Protein AF-A0A1Q5LNR3-F1 (afdb_monomer_lite)

Sequence (79 aa):
MTTTLTTQERAAAQAYIRLMETAQAVLSDPELAPMAGVYLSSPMAEADEALGRAGLTGNEARLLRLVTALRSPGGAAPA

Secondary structure (DSSP, 8-state):
------HHHHHHHHHHHHHHHHHHHHHH-TTTGGGHHHHHHHHHHHHHHHHHHTT-TT-HHHHHHHHHHHH-S--SPP-

Structure (mmCIF, N/CA/C/O backbone):
data_AF-A0A1Q5LNR3-F1
#
_entry.id   AF-A0A1Q5LNR3-F1
#
loop_
_atom_site.group_PDB
_atom_site.id
_atom_site.type_symbol
_atom_site.label_atom_id
_atom_site.label_alt_id
_atom_site.label_comp_id
_atom_site.label_asym_id
_atom_site.label_entity_id
_atom_site.label_seq_id
_atom_site.pdbx_PDB_ins_code
_atom_site.Cartn_x
_atom_site.Cartn_y
_atom_site.Cartn_z
_atom_site.occupancy
_atom_site.B_iso_or_equiv
_atom_site.auth_seq_id
_atom_site.auth_comp_id
_atom_site.auth_asym_id
_atom_site.auth_atom_id
_atom_site.pdbx_PDB_model_num
ATOM 1 N N . MET A 1 1 ? -23.833 3.964 2.821 1.00 43.56 1 MET A N 1
ATOM 2 C CA . MET A 1 1 ? -23.192 4.496 4.042 1.00 43.56 1 MET A CA 1
ATOM 3 C C . MET A 1 1 ? -21.854 5.092 3.648 1.00 43.56 1 MET A C 1
ATOM 5 O O . MET A 1 1 ? -20.964 4.344 3.271 1.00 43.56 1 MET A O 1
ATOM 9 N N . THR A 1 2 ? -21.726 6.415 3.659 1.00 52.41 2 THR A N 1
ATOM 10 C CA . THR A 1 2 ? -20.441 7.103 3.488 1.00 52.41 2 THR A CA 1
ATOM 11 C C . THR A 1 2 ? -19.656 6.960 4.789 1.00 52.41 2 THR A C 1
ATOM 13 O O . THR A 1 2 ? -19.962 7.603 5.786 1.00 52.41 2 THR A O 1
ATOM 16 N N . THR A 1 3 ? -18.687 6.047 4.824 1.00 60.59 3 THR A N 1
ATOM 17 C CA . THR A 1 3 ? -17.725 5.960 5.928 1.00 60.59 3 THR A CA 1
ATOM 18 C C . THR A 1 3 ? -16.875 7.223 5.924 1.00 60.59 3 THR A C 1
ATOM 20 O O . THR A 1 3 ? -16.061 7.402 5.023 1.00 60.59 3 THR A O 1
ATOM 23 N N . THR A 1 4 ? -17.066 8.107 6.901 1.00 76.75 4 THR A N 1
ATOM 24 C CA . THR A 1 4 ? -16.173 9.250 7.113 1.00 76.75 4 THR A CA 1
ATOM 25 C C . THR A 1 4 ? -14.814 8.718 7.562 1.00 76.75 4 THR A C 1
ATOM 27 O O . THR A 1 4 ? -14.697 8.199 8.671 1.00 76.75 4 THR A O 1
ATOM 30 N N . LEU A 1 5 ? -13.802 8.795 6.692 1.00 83.75 5 LEU A N 1
ATOM 31 C CA . LEU A 1 5 ? -12.431 8.417 7.039 1.00 83.75 5 LEU A CA 1
ATOM 32 C C . LEU A 1 5 ? -11.836 9.443 8.001 1.00 83.75 5 LEU A C 1
ATOM 34 O O . LEU A 1 5 ? -11.929 10.648 7.762 1.00 83.75 5 LEU A O 1
ATOM 38 N N . THR A 1 6 ? -11.147 8.974 9.036 1.00 93.00 6 THR A N 1
ATOM 39 C CA . THR A 1 6 ? -10.270 9.851 9.816 1.00 93.00 6 THR A CA 1
ATOM 40 C C . THR A 1 6 ? -9.067 10.294 8.975 1.00 93.00 6 THR A C 1
ATOM 42 O O . THR A 1 6 ? -8.665 9.624 8.019 1.00 93.00 6 THR A O 1
ATOM 45 N N . THR A 1 7 ? -8.441 11.413 9.347 1.00 94.81 7 THR A N 1
ATOM 46 C CA . THR A 1 7 ? -7.218 11.898 8.684 1.00 94.81 7 THR A CA 1
ATOM 47 C C . THR A 1 7 ? -6.102 10.848 8.700 1.00 94.81 7 THR A C 1
ATOM 49 O O . THR A 1 7 ? -5.408 10.677 7.701 1.00 94.81 7 THR A O 1
ATOM 52 N N . GLN A 1 8 ? -5.958 10.110 9.805 1.00 96.06 8 GLN A N 1
ATOM 53 C CA . GLN A 1 8 ? -4.948 9.057 9.950 1.00 96.06 8 GLN A CA 1
ATOM 54 C C . GLN A 1 8 ? -5.248 7.853 9.050 1.00 96.06 8 GLN A C 1
ATOM 56 O O . GLN A 1 8 ? -4.354 7.375 8.360 1.00 96.06 8 GLN A O 1
ATOM 61 N N . GLU A 1 9 ? -6.505 7.412 8.971 1.00 95.56 9 GLU A N 1
ATOM 62 C CA . GLU A 1 9 ? -6.909 6.343 8.048 1.00 95.56 9 GLU A CA 1
ATOM 63 C C . GLU A 1 9 ? -6.709 6.730 6.584 1.00 95.56 9 GLU A C 1
ATOM 65 O O . GLU A 1 9 ? -6.276 5.906 5.777 1.00 95.56 9 GLU A O 1
ATOM 70 N N . ARG A 1 10 ? -6.996 7.989 6.233 1.00 95.75 10 ARG A N 1
ATOM 71 C CA . ARG A 1 10 ? -6.750 8.502 4.885 1.00 95.75 10 ARG A CA 1
ATOM 72 C C . ARG A 1 10 ? -5.260 8.491 4.554 1.00 95.75 10 ARG A C 1
ATOM 74 O O . ARG A 1 10 ? -4.890 8.048 3.470 1.00 95.75 10 ARG A O 1
ATOM 81 N N . ALA A 1 11 ? -4.420 8.941 5.486 1.00 96.88 11 ALA A N 1
ATOM 82 C CA . ALA A 1 11 ? -2.969 8.927 5.330 1.00 96.88 11 ALA A CA 1
ATOM 83 C C . ALA A 1 11 ? -2.426 7.498 5.174 1.00 96.88 11 ALA A C 1
ATOM 85 O O . ALA A 1 11 ? -1.650 7.247 4.257 1.00 96.88 11 ALA A O 1
ATOM 86 N N . ALA A 1 12 ? -2.887 6.551 5.997 1.00 97.50 12 ALA A N 1
ATOM 87 C CA . ALA A 1 12 ? -2.491 5.145 5.918 1.00 97.50 12 ALA A CA 1
ATOM 88 C C . ALA A 1 12 ? -2.867 4.503 4.578 1.00 97.50 12 ALA A C 1
ATOM 90 O O . ALA A 1 12 ? -2.029 3.897 3.911 1.00 97.50 12 ALA A O 1
ATOM 91 N N . ALA A 1 13 ? -4.111 4.689 4.137 1.00 96.62 13 ALA A N 1
ATOM 92 C CA . ALA A 1 13 ? -4.558 4.165 2.854 1.00 96.62 13 ALA A CA 1
ATOM 93 C C . ALA A 1 13 ? -3.820 4.820 1.672 1.00 96.62 13 ALA A C 1
ATOM 95 O O . ALA A 1 13 ? -3.502 4.138 0.700 1.00 96.62 13 ALA A O 1
ATOM 96 N N . GLN A 1 14 ? -3.486 6.111 1.757 1.00 97.38 14 GLN A N 1
ATOM 97 C CA . GLN A 1 14 ? -2.711 6.791 0.720 1.00 97.38 14 GLN A CA 1
ATOM 98 C C . GLN A 1 14 ? -1.239 6.350 0.690 1.00 97.38 14 GLN A C 1
ATOM 100 O O . GLN A 1 14 ? -0.689 6.181 -0.398 1.00 97.38 14 GLN A O 1
ATOM 105 N N . ALA A 1 15 ? -0.615 6.112 1.847 1.00 98.25 15 ALA A N 1
ATOM 106 C CA . ALA A 1 15 ? 0.734 5.554 1.932 1.00 98.25 15 ALA A CA 1
ATOM 107 C C . ALA A 1 15 ? 0.789 4.138 1.334 1.00 98.25 15 ALA A C 1
ATOM 109 O O . ALA A 1 15 ? 1.670 3.845 0.530 1.00 98.25 15 ALA A O 1
ATOM 110 N N . TYR A 1 16 ? -0.212 3.297 1.624 1.00 97.88 16 TYR A N 1
ATOM 111 C CA . TYR A 1 16 ? -0.349 1.976 1.006 1.00 97.88 16 TYR A CA 1
ATOM 112 C C . TYR A 1 16 ? -0.513 2.055 -0.520 1.00 97.88 16 TYR A C 1
ATOM 114 O O . TYR A 1 16 ? 0.163 1.341 -1.257 1.00 97.88 16 TYR A O 1
ATOM 122 N N . ILE A 1 17 ? -1.383 2.946 -1.009 1.00 97.62 17 ILE A N 1
ATOM 123 C CA . ILE A 1 17 ? -1.584 3.180 -2.447 1.00 97.62 17 ILE A CA 1
ATOM 124 C C . ILE A 1 17 ? -0.266 3.568 -3.125 1.00 97.62 17 ILE A C 1
ATOM 126 O O . ILE A 1 17 ? 0.096 2.948 -4.125 1.00 97.62 17 ILE A O 1
ATOM 130 N N . ARG A 1 18 ? 0.464 4.530 -2.547 1.00 97.75 18 ARG A N 1
ATOM 131 C CA . ARG A 1 18 ? 1.768 4.977 -3.050 1.00 97.75 18 ARG A CA 1
ATOM 132 C C . ARG A 1 18 ? 2.774 3.834 -3.071 1.00 97.75 18 ARG A C 1
ATOM 134 O O . ARG A 1 18 ? 3.445 3.652 -4.076 1.00 97.75 18 ARG A O 1
ATOM 141 N N . LEU A 1 19 ? 2.863 3.050 -1.997 1.00 98.19 19 LEU A N 1
ATOM 142 C CA . LEU A 1 19 ? 3.757 1.896 -1.937 1.00 98.19 19 LEU A CA 1
ATOM 143 C C . LEU A 1 19 ? 3.463 0.897 -3.063 1.00 98.19 19 LEU A C 1
ATOM 145 O O . LEU A 1 19 ? 4.393 0.442 -3.722 1.00 98.19 19 LEU A O 1
ATOM 149 N N . MET A 1 20 ? 2.190 0.582 -3.316 1.00 98.19 20 MET A N 1
ATOM 150 C CA . MET A 1 20 ? 1.804 -0.338 -4.392 1.00 98.19 20 MET A CA 1
ATOM 151 C C . MET A 1 20 ? 2.118 0.219 -5.782 1.00 98.19 20 MET A C 1
ATOM 153 O O . MET A 1 20 ? 2.608 -0.516 -6.633 1.00 98.19 20 MET A O 1
ATOM 157 N N . GLU A 1 21 ? 1.880 1.510 -6.008 1.00 98.00 21 GLU A N 1
ATOM 158 C CA . GLU A 1 21 ? 2.192 2.171 -7.280 1.00 98.00 21 GLU A CA 1
ATOM 159 C C . GLU A 1 21 ? 3.706 2.241 -7.523 1.00 98.00 21 GLU A C 1
ATOM 161 O O . GLU A 1 21 ? 4.164 1.916 -8.617 1.00 98.00 21 GLU A O 1
ATOM 166 N N . THR A 1 22 ? 4.501 2.557 -6.495 1.00 98.25 22 THR A N 1
ATOM 167 C CA . THR A 1 22 ? 5.968 2.522 -6.579 1.00 98.25 22 THR A CA 1
ATOM 168 C C . THR A 1 22 ? 6.477 1.103 -6.815 1.00 98.25 22 THR A C 1
ATOM 170 O O . THR A 1 22 ? 7.325 0.899 -7.678 1.00 98.25 22 THR A O 1
ATOM 173 N N . ALA A 1 23 ? 5.948 0.107 -6.099 1.00 98.44 23 ALA A N 1
ATOM 174 C CA . ALA A 1 23 ? 6.303 -1.294 -6.313 1.00 98.44 23 ALA A CA 1
ATOM 175 C C . ALA A 1 23 ? 5.987 -1.738 -7.742 1.00 98.44 23 ALA A C 1
ATOM 177 O O . ALA A 1 23 ? 6.828 -2.360 -8.383 1.00 98.44 23 ALA A O 1
ATOM 178 N N . GLN A 1 24 ? 4.821 -1.369 -8.273 1.00 98.25 24 GLN A N 1
ATOM 179 C CA . GLN A 1 24 ? 4.464 -1.673 -9.653 1.00 98.25 24 GLN A CA 1
ATOM 180 C C . GLN A 1 24 ? 5.424 -1.009 -10.645 1.00 98.25 24 GLN A C 1
ATOM 182 O O . GLN A 1 24 ? 5.915 -1.691 -11.541 1.00 98.25 24 GLN A O 1
ATOM 187 N N . ALA A 1 25 ? 5.718 0.284 -10.482 1.00 98.25 25 ALA A N 1
ATOM 188 C CA . ALA A 1 25 ? 6.619 1.014 -11.372 1.00 98.25 25 ALA A CA 1
ATOM 189 C C . ALA A 1 25 ? 8.038 0.425 -11.370 1.00 98.25 25 ALA A C 1
ATOM 191 O O . ALA A 1 25 ? 8.610 0.190 -12.429 1.00 98.25 25 ALA A O 1
ATOM 192 N N . VAL A 1 26 ? 8.575 0.130 -10.185 1.00 98.38 26 VAL A N 1
ATOM 193 C CA . VAL A 1 26 ? 9.931 -0.406 -10.010 1.00 98.38 26 VAL A CA 1
ATOM 194 C C . VAL A 1 26 ? 10.048 -1.836 -10.526 1.00 98.38 26 VAL A C 1
ATOM 196 O O . VAL A 1 26 ? 11.021 -2.169 -11.190 1.00 98.38 26 VAL A O 1
ATOM 199 N N . LEU A 1 27 ? 9.075 -2.699 -10.229 1.00 97.81 27 LEU A N 1
ATOM 200 C CA . LEU A 1 27 ? 9.148 -4.115 -10.599 1.00 97.81 27 LEU A CA 1
ATOM 201 C C . LEU A 1 27 ? 8.774 -4.376 -12.062 1.00 97.81 27 LEU A C 1
ATOM 203 O O . LEU A 1 27 ? 9.114 -5.432 -12.590 1.00 97.81 27 LEU A O 1
ATOM 207 N N . SER A 1 28 ? 8.079 -3.440 -12.716 1.00 98.19 28 SER A N 1
ATOM 208 C CA . SER A 1 28 ? 7.755 -3.542 -14.146 1.00 98.19 28 SER A CA 1
ATOM 209 C C . SER A 1 28 ? 8.895 -3.068 -15.052 1.00 98.19 28 SER A C 1
ATOM 211 O O . SER A 1 28 ? 8.856 -3.345 -16.249 1.00 98.19 28 SER A O 1
ATOM 213 N N . ASP A 1 29 ? 9.891 -2.366 -14.505 1.00 98.00 29 ASP A N 1
ATOM 214 C CA . ASP A 1 29 ? 11.081 -1.919 -15.226 1.00 98.00 29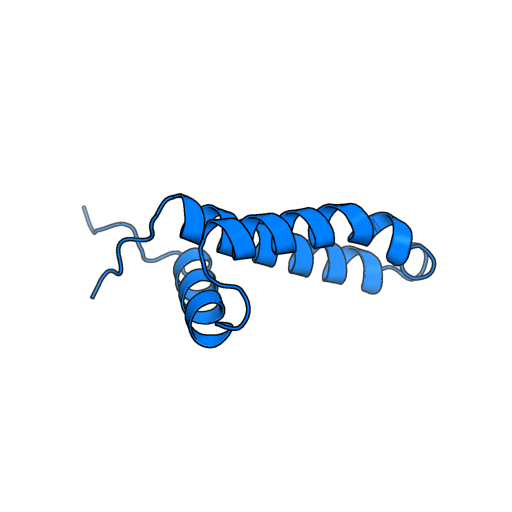 ASP A CA 1
ATOM 215 C C . ASP A 1 29 ? 12.270 -2.856 -14.918 1.00 98.00 29 ASP A C 1
ATOM 217 O O . ASP A 1 29 ? 12.760 -2.873 -13.784 1.00 98.00 29 ASP A O 1
ATOM 221 N N . PRO A 1 30 ? 12.761 -3.641 -15.898 1.00 97.44 30 PRO A N 1
ATOM 222 C CA . PRO A 1 30 ? 13.895 -4.546 -15.707 1.00 97.44 30 PRO A CA 1
ATOM 223 C C . PRO A 1 30 ? 15.190 -3.863 -15.248 1.00 97.44 30 PRO A C 1
ATOM 225 O O . PRO A 1 30 ? 16.012 -4.520 -14.610 1.00 97.44 30 PRO A O 1
ATOM 228 N N . GLU A 1 31 ? 15.380 -2.573 -15.544 1.00 97.69 31 GLU A N 1
ATOM 229 C CA . GLU A 1 31 ? 16.549 -1.802 -15.101 1.00 97.69 31 GLU A CA 1
ATOM 230 C C . GLU A 1 31 ? 16.432 -1.422 -13.615 1.00 97.69 31 GLU A C 1
ATOM 232 O O . GLU A 1 31 ? 17.430 -1.374 -12.893 1.00 97.69 31 GLU A O 1
ATOM 237 N N . LEU A 1 32 ? 15.208 -1.187 -13.128 1.00 97.25 32 LEU A N 1
ATOM 238 C CA . LEU A 1 32 ? 14.947 -0.785 -11.741 1.00 97.25 32 LEU A CA 1
ATOM 239 C C . LEU A 1 32 ? 14.713 -1.971 -10.804 1.00 97.25 32 LEU A C 1
ATOM 241 O O . LEU A 1 32 ? 15.002 -1.863 -9.610 1.00 97.25 32 LEU A O 1
ATOM 245 N N . ALA A 1 33 ? 14.222 -3.103 -11.310 1.00 97.56 33 ALA A N 1
ATOM 246 C CA . ALA A 1 33 ? 13.887 -4.271 -10.500 1.00 97.56 33 ALA A CA 1
ATOM 247 C C . ALA A 1 33 ? 15.052 -4.780 -9.615 1.00 97.56 33 ALA A C 1
ATOM 249 O O . ALA A 1 33 ? 14.806 -5.053 -8.435 1.00 97.56 33 ALA A O 1
ATOM 250 N N . PRO A 1 34 ? 16.323 -4.836 -10.079 1.00 98.19 34 PRO A N 1
ATOM 251 C CA . PRO A 1 34 ? 17.459 -5.190 -9.219 1.00 98.19 34 PRO A CA 1
ATOM 252 C C . PRO A 1 34 ? 17.676 -4.219 -8.047 1.00 98.19 34 PRO A C 1
ATOM 254 O O . PRO A 1 34 ? 18.232 -4.599 -7.018 1.00 98.19 34 PRO A O 1
ATOM 257 N N . MET A 1 35 ? 17.209 -2.975 -8.181 1.00 97.19 35 MET A N 1
ATOM 258 C CA . MET A 1 35 ? 17.328 -1.907 -7.186 1.00 97.19 35 MET A CA 1
ATOM 259 C C . MET A 1 35 ? 16.076 -1.759 -6.311 1.00 97.19 35 MET A C 1
ATOM 261 O O . MET A 1 35 ? 15.978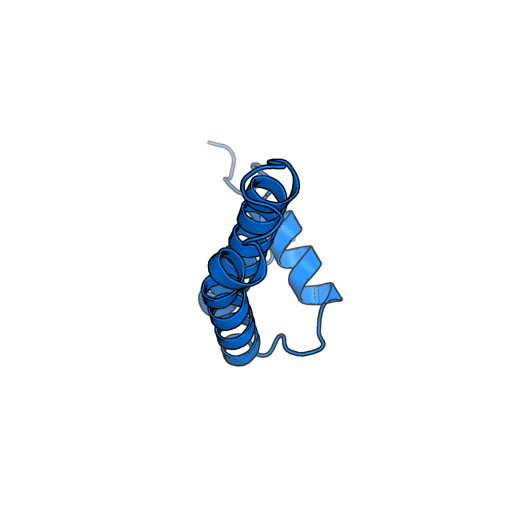 -0.805 -5.535 1.00 97.19 35 MET A O 1
ATOM 265 N N . ALA A 1 36 ? 15.123 -2.696 -6.379 1.00 97.06 36 ALA A N 1
ATOM 266 C CA . ALA A 1 36 ? 13.842 -2.575 -5.689 1.00 97.06 36 ALA A CA 1
ATOM 267 C C . ALA A 1 36 ? 13.966 -2.328 -4.181 1.00 97.06 36 ALA A C 1
ATOM 269 O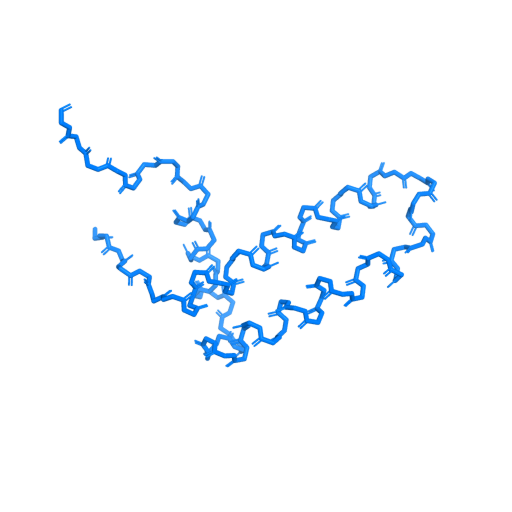 O . ALA A 1 36 ? 13.246 -1.493 -3.641 1.00 97.06 36 ALA A O 1
ATOM 270 N N . GLY A 1 37 ? 14.919 -2.971 -3.499 1.00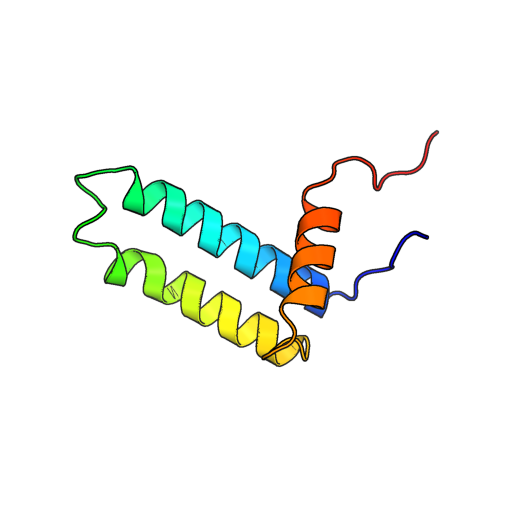 96.50 37 GLY A N 1
ATOM 271 C CA . GLY A 1 37 ? 15.156 -2.727 -2.072 1.00 96.50 37 GLY A CA 1
ATOM 272 C C . GLY A 1 37 ? 15.486 -1.263 -1.752 1.00 96.50 37 GLY A C 1
ATOM 273 O O . GLY A 1 37 ? 15.021 -0.732 -0.747 1.00 96.50 37 GLY A O 1
ATOM 274 N N . VAL A 1 38 ? 16.224 -0.581 -2.635 1.00 97.31 38 VAL A N 1
ATOM 275 C CA . VAL A 1 38 ? 16.563 0.840 -2.473 1.00 97.31 38 VAL A CA 1
ATOM 276 C C . VAL A 1 38 ? 15.317 1.701 -2.655 1.00 97.31 38 VAL A C 1
ATOM 278 O O . VAL A 1 38 ? 14.982 2.484 -1.766 1.00 97.31 38 VAL A O 1
ATOM 281 N N . TYR A 1 39 ? 14.588 1.512 -3.757 1.00 96.81 39 TYR A N 1
ATOM 282 C CA . TYR A 1 39 ? 13.422 2.334 -4.094 1.00 96.81 39 TYR A CA 1
ATOM 283 C C . TYR A 1 39 ? 12.196 2.084 -3.205 1.00 96.81 39 TYR A C 1
ATOM 285 O O . TYR A 1 39 ? 11.368 2.980 -3.043 1.00 96.81 39 TYR A O 1
ATOM 293 N N . LEU A 1 40 ? 12.068 0.889 -2.619 1.00 98.19 40 LEU A N 1
ATOM 294 C CA . LEU A 1 40 ? 10.914 0.520 -1.795 1.00 98.19 40 LEU A CA 1
ATOM 295 C C . LEU A 1 40 ? 11.128 0.747 -0.295 1.00 98.19 40 LEU A C 1
ATOM 297 O O . LEU A 1 40 ? 10.147 0.809 0.440 1.00 98.19 40 LEU A O 1
ATOM 301 N N . SER A 1 41 ? 12.366 0.952 0.162 1.00 98.06 41 SER A N 1
ATOM 302 C CA 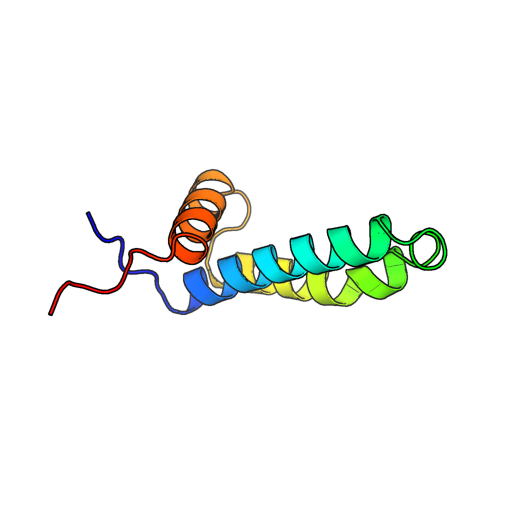. SER A 1 41 ? 12.681 1.163 1.584 1.00 98.06 41 SER A CA 1
ATOM 303 C C . SER A 1 41 ? 11.876 2.298 2.243 1.00 98.06 41 SER A C 1
ATOM 305 O O . SER A 1 41 ? 11.182 2.065 3.233 1.00 98.06 41 SER A O 1
ATOM 307 N N . SER A 1 42 ? 11.910 3.509 1.674 1.00 97.06 42 SER A N 1
ATOM 308 C CA . SER A 1 42 ? 11.158 4.670 2.182 1.00 97.06 42 SER A CA 1
ATOM 309 C C . SER A 1 42 ? 9.638 4.460 2.157 1.00 97.06 42 SER A C 1
ATOM 311 O O . SER A 1 42 ? 9.018 4.567 3.214 1.00 97.06 42 SER A O 1
ATOM 313 N N . PRO A 1 43 ? 8.997 4.103 1.022 1.00 97.88 43 PRO A N 1
ATOM 314 C CA . PRO A 1 43 ? 7.544 3.934 1.000 1.00 97.88 43 PRO A CA 1
ATOM 315 C C . PRO A 1 43 ? 7.055 2.762 1.868 1.00 97.88 43 PRO A C 1
ATOM 317 O O . PRO A 1 43 ? 5.926 2.812 2.351 1.00 97.88 43 PRO A O 1
ATOM 320 N N . MET A 1 44 ? 7.877 1.731 2.111 1.00 97.94 44 MET A N 1
ATOM 321 C CA . MET A 1 44 ? 7.554 0.679 3.084 1.00 97.94 44 MET A CA 1
ATOM 322 C C . MET A 1 44 ? 7.538 1.225 4.516 1.00 97.94 44 MET A C 1
ATOM 324 O O . MET A 1 44 ? 6.576 0.975 5.240 1.00 97.94 44 MET A O 1
ATOM 328 N N . ALA A 1 45 ? 8.556 1.998 4.910 1.00 98.19 45 ALA A N 1
ATOM 329 C CA . ALA A 1 45 ? 8.619 2.616 6.236 1.00 98.19 45 ALA A CA 1
ATOM 330 C C . ALA A 1 45 ? 7.477 3.624 6.461 1.00 98.19 45 ALA A C 1
ATOM 332 O O . ALA A 1 45 ? 6.839 3.615 7.511 1.00 98.19 45 ALA A O 1
ATOM 333 N N . GLU A 1 46 ? 7.166 4.445 5.453 1.00 97.94 46 GLU A N 1
ATOM 334 C CA . GLU A 1 46 ? 6.041 5.388 5.493 1.00 97.94 46 GLU A CA 1
ATOM 335 C C . GLU A 1 46 ? 4.694 4.671 5.661 1.00 97.94 46 GLU A C 1
ATOM 337 O O . GLU A 1 46 ? 3.840 5.118 6.432 1.00 97.94 46 GLU A O 1
ATOM 342 N N . ALA A 1 47 ? 4.484 3.563 4.941 1.00 97.81 47 ALA A N 1
ATOM 343 C CA . ALA A 1 47 ? 3.264 2.775 5.060 1.00 97.81 47 ALA A CA 1
ATOM 344 C C . ALA A 1 47 ? 3.138 2.140 6.451 1.00 97.81 47 ALA A C 1
ATOM 346 O O . ALA A 1 47 ? 2.068 2.230 7.051 1.00 97.81 47 ALA A O 1
ATOM 347 N N . ASP A 1 48 ? 4.214 1.558 6.987 1.00 97.88 48 ASP A N 1
ATOM 348 C CA . ASP A 1 48 ? 4.224 0.954 8.324 1.00 97.88 48 ASP A CA 1
ATOM 349 C C . ASP A 1 48 ? 3.908 1.984 9.424 1.00 97.88 48 ASP A C 1
ATOM 351 O O . ASP A 1 48 ? 2.998 1.790 10.236 1.00 97.88 48 ASP A O 1
ATOM 355 N N . GLU A 1 49 ? 4.560 3.150 9.383 1.00 98.25 49 GLU A N 1
ATOM 356 C CA . GLU A 1 49 ? 4.315 4.243 10.328 1.00 98.25 49 GLU A CA 1
ATOM 357 C C . GLU A 1 49 ? 2.866 4.747 10.255 1.00 98.25 49 GLU A C 1
ATOM 359 O O . GLU A 1 49 ? 2.213 4.972 11.282 1.00 98.25 49 GLU A O 1
ATOM 364 N N . ALA A 1 50 ? 2.335 4.922 9.043 1.00 98.00 50 ALA A N 1
ATOM 365 C CA . ALA A 1 50 ? 0.973 5.399 8.854 1.00 98.00 50 ALA A CA 1
ATOM 366 C C . ALA A 1 50 ? -0.066 4.373 9.337 1.00 98.00 50 ALA A C 1
ATOM 368 O O . ALA A 1 50 ? -1.064 4.759 9.954 1.00 98.00 50 ALA A O 1
ATOM 369 N N . LEU A 1 51 ? 0.178 3.076 9.122 1.00 97.56 51 LEU A N 1
ATOM 370 C CA . LEU A 1 51 ? -0.664 1.996 9.641 1.00 97.56 51 LEU A CA 1
ATOM 371 C C . LEU A 1 51 ? -0.650 1.955 11.170 1.00 97.56 51 LEU A C 1
ATOM 373 O O . LEU A 1 51 ? -1.720 1.866 11.777 1.00 97.56 51 LEU A O 1
ATOM 377 N N . GLY A 1 52 ? 0.525 2.096 11.789 1.00 97.69 52 GLY A N 1
ATOM 378 C CA . GLY A 1 52 ? 0.662 2.173 13.242 1.00 97.69 52 GLY A CA 1
ATOM 379 C C . GLY A 1 52 ? -0.099 3.363 13.829 1.00 97.69 52 GLY A C 1
ATOM 380 O O . GLY A 1 52 ? -0.891 3.202 14.758 1.00 97.69 52 GLY A O 1
ATOM 381 N N . ARG A 1 53 ? 0.049 4.553 13.232 1.00 97.44 53 ARG A N 1
ATOM 382 C CA . ARG A 1 53 ? -0.677 5.765 13.655 1.00 97.44 53 ARG A CA 1
ATOM 383 C C . ARG A 1 53 ? -2.190 5.640 13.525 1.00 97.44 53 ARG A C 1
ATOM 385 O O . ARG A 1 53 ? -2.901 6.175 14.365 1.00 97.44 53 ARG A O 1
ATOM 392 N N . ALA A 1 54 ? -2.675 4.955 12.494 1.00 96.62 54 ALA A N 1
ATOM 393 C CA . ALA A 1 54 ? -4.102 4.737 12.274 1.00 96.62 54 ALA A CA 1
ATOM 394 C C . ALA A 1 54 ? -4.682 3.570 13.099 1.00 96.62 54 ALA A C 1
ATOM 396 O O . ALA A 1 54 ? -5.885 3.315 13.018 1.00 96.62 54 ALA A O 1
ATOM 397 N N . GLY A 1 55 ? -3.855 2.836 13.856 1.00 96.62 55 GLY A N 1
ATOM 398 C CA . GLY A 1 55 ? -4.278 1.628 14.569 1.00 96.62 55 GLY A CA 1
ATOM 399 C C . GLY A 1 55 ? -4.706 0.494 13.629 1.00 96.62 55 GLY A C 1
ATOM 400 O O . GLY A 1 55 ? -5.588 -0.294 13.968 1.00 96.62 55 GLY A O 1
ATOM 401 N N . LEU A 1 56 ? -4.129 0.443 12.425 1.00 96.31 56 LEU A N 1
ATOM 402 C CA . LEU A 1 56 ? -4.469 -0.517 11.369 1.00 96.31 56 LEU A CA 1
ATOM 403 C C . LEU A 1 56 ? -3.475 -1.679 11.247 1.00 96.31 56 LEU A C 1
ATOM 405 O O . LEU A 1 56 ? -3.677 -2.549 10.399 1.00 96.31 56 LEU A O 1
ATOM 409 N N . THR A 1 57 ? -2.425 -1.727 12.070 1.00 94.31 57 THR A N 1
ATOM 410 C CA . THR A 1 57 ? -1.494 -2.863 12.118 1.00 94.31 57 THR A CA 1
ATOM 411 C C . THR A 1 57 ? -2.261 -4.164 12.390 1.00 94.31 57 THR A C 1
ATOM 413 O O . THR A 1 57 ? -2.944 -4.282 13.407 1.00 94.31 57 THR A O 1
ATOM 416 N N . GLY A 1 58 ? -2.181 -5.126 11.463 1.00 92.44 58 GLY A N 1
ATOM 417 C CA . GLY A 1 58 ? -2.920 -6.396 11.526 1.00 92.44 58 GLY A CA 1
ATOM 418 C C . GLY A 1 58 ? -4.424 -6.295 11.227 1.00 92.44 58 GLY A C 1
ATOM 419 O O . GLY A 1 58 ? -5.184 -7.183 11.609 1.00 92.44 58 GLY A O 1
ATOM 420 N N . ASN A 1 59 ? -4.886 -5.201 10.606 1.00 95.19 59 ASN A N 1
ATOM 421 C CA . ASN A 1 59 ? -6.280 -5.019 10.189 1.00 95.19 59 ASN A CA 1
ATOM 422 C C . ASN A 1 59 ? -6.390 -4.701 8.690 1.00 95.19 59 ASN A C 1
ATOM 424 O O . ASN A 1 59 ? -6.893 -3.652 8.264 1.00 95.19 59 ASN A O 1
ATOM 428 N N . GLU A 1 60 ? -5.932 -5.642 7.872 1.00 95.00 60 GLU A N 1
ATOM 429 C CA . GLU A 1 60 ? -5.878 -5.537 6.415 1.00 95.00 60 GLU A CA 1
ATOM 430 C C . GLU A 1 60 ? -7.278 -5.362 5.817 1.00 95.00 60 GLU A C 1
ATOM 432 O O . GLU A 1 60 ? -7.473 -4.579 4.891 1.00 95.00 60 GLU A O 1
ATOM 437 N N . ALA A 1 61 ? -8.295 -6.020 6.382 1.00 95.94 61 ALA A N 1
ATOM 438 C CA . ALA A 1 61 ? -9.672 -5.907 5.904 1.00 95.94 61 ALA A CA 1
ATOM 439 C C . ALA A 1 61 ? -10.231 -4.478 6.028 1.00 95.94 61 ALA A C 1
ATOM 441 O O . ALA A 1 61 ? -11.004 -4.026 5.175 1.00 95.94 61 ALA A O 1
ATOM 442 N N . ARG A 1 62 ? -9.870 -3.736 7.085 1.00 94.75 62 ARG A N 1
ATOM 443 C CA . ARG A 1 62 ? -10.228 -2.314 7.196 1.00 94.75 62 ARG A CA 1
ATOM 444 C C . ARG A 1 62 ? -9.407 -1.475 6.226 1.00 94.75 62 ARG A C 1
ATOM 446 O O . ARG A 1 62 ? -10.009 -0.680 5.509 1.00 94.75 62 ARG A O 1
ATOM 453 N N . LEU A 1 63 ? -8.095 -1.693 6.146 1.00 95.62 63 LEU A N 1
ATOM 454 C CA . LEU A 1 63 ? -7.220 -0.997 5.197 1.00 95.62 63 LEU A CA 1
ATOM 455 C C . LEU A 1 63 ? -7.734 -1.108 3.754 1.00 95.62 63 LEU A C 1
ATOM 457 O O . LEU A 1 63 ? -7.911 -0.092 3.087 1.00 95.62 63 LEU A O 1
ATOM 461 N N . LEU A 1 64 ? -8.042 -2.319 3.287 1.00 95.31 64 LEU A N 1
ATOM 462 C CA . LEU A 1 64 ? -8.492 -2.557 1.916 1.00 95.31 64 LEU A CA 1
ATOM 463 C C . LEU A 1 64 ? -9.812 -1.840 1.608 1.00 95.31 64 LEU A C 1
ATOM 465 O O . LEU A 1 64 ? -9.944 -1.249 0.540 1.00 95.31 64 LEU A O 1
ATOM 469 N N . ARG A 1 65 ? -10.758 -1.787 2.558 1.00 94.38 65 ARG A N 1
ATOM 470 C CA . ARG A 1 65 ? -11.990 -0.991 2.394 1.00 94.38 65 ARG A CA 1
ATOM 471 C C . ARG A 1 65 ? -11.702 0.502 2.244 1.00 94.38 65 ARG A C 1
ATOM 473 O O . ARG A 1 65 ? -12.331 1.154 1.413 1.00 94.38 65 ARG A O 1
ATOM 480 N N . LEU A 1 66 ? -10.761 1.040 3.023 1.00 94.62 66 LEU A N 1
ATOM 481 C CA . LEU A 1 66 ? -10.351 2.446 2.931 1.00 94.62 66 LEU A CA 1
ATOM 482 C C . LEU A 1 66 ? -9.701 2.734 1.572 1.00 94.62 66 LEU A C 1
ATOM 484 O O . LEU A 1 66 ? -10.051 3.714 0.922 1.00 94.62 66 LEU A O 1
ATOM 488 N N . VAL A 1 67 ? -8.816 1.849 1.108 1.00 95.31 67 VAL A N 1
ATOM 489 C CA . VAL A 1 67 ? -8.167 1.939 -0.210 1.00 95.31 67 VAL A CA 1
ATOM 490 C C . VAL A 1 67 ? -9.201 1.917 -1.335 1.00 95.31 67 VAL A C 1
ATOM 492 O O . VAL A 1 67 ? -9.150 2.765 -2.223 1.00 95.31 67 VAL A O 1
ATOM 495 N N . THR A 1 68 ? -10.178 1.006 -1.287 1.00 93.38 68 THR A N 1
ATOM 496 C CA . THR A 1 68 ? -11.280 0.972 -2.259 1.00 93.38 68 THR A CA 1
ATOM 497 C C . THR A 1 68 ? -12.093 2.264 -2.232 1.00 93.38 68 THR A C 1
ATOM 499 O O . THR A 1 68 ? -12.396 2.811 -3.290 1.00 93.38 68 THR A O 1
ATOM 502 N N . ALA A 1 69 ? -12.409 2.790 -1.044 1.00 90.94 69 ALA A N 1
ATOM 503 C CA . ALA A 1 69 ? -13.140 4.048 -0.908 1.00 90.94 69 ALA A CA 1
ATOM 504 C C . ALA A 1 69 ? -12.364 5.244 -1.491 1.00 90.94 69 ALA A C 1
ATOM 506 O O . ALA A 1 69 ? -12.969 6.118 -2.102 1.00 90.94 69 ALA A O 1
ATOM 507 N N . LEU A 1 70 ? -11.036 5.267 -1.341 1.00 90.88 70 LEU A N 1
ATOM 508 C CA . LEU A 1 70 ? -10.152 6.309 -1.874 1.00 90.88 70 LEU A CA 1
ATOM 509 C C . LEU A 1 70 ? -9.950 6.230 -3.390 1.00 90.88 70 LEU A C 1
ATOM 511 O O . LEU A 1 70 ? -9.843 7.268 -4.037 1.00 90.88 70 LEU A O 1
ATOM 515 N N . ARG A 1 71 ? -9.882 5.020 -3.955 1.00 89.38 71 ARG A N 1
ATOM 516 C CA . ARG A 1 71 ? -9.733 4.816 -5.406 1.00 89.38 71 ARG A CA 1
ATOM 517 C C . ARG A 1 71 ? -11.041 4.994 -6.175 1.00 89.38 71 ARG A C 1
ATOM 519 O O . ARG A 1 71 ? -11.000 5.176 -7.388 1.00 89.38 71 ARG A O 1
ATOM 526 N N . SER A 1 72 ? -12.190 4.931 -5.503 1.00 85.88 72 SER A N 1
ATOM 527 C CA . SER A 1 72 ? -13.487 5.107 -6.147 1.00 85.88 72 SER A CA 1
ATOM 528 C C . SER A 1 72 ? -13.797 6.604 -6.324 1.00 85.88 72 SER A C 1
ATOM 530 O O . SER A 1 72 ? -13.946 7.311 -5.327 1.00 85.88 72 SER A O 1
ATOM 532 N N . PRO A 1 73 ? -13.932 7.122 -7.560 1.00 58.25 73 PRO A N 1
ATOM 533 C CA . PRO A 1 73 ? -14.153 8.552 -7.810 1.00 58.25 73 PRO A CA 1
ATOM 534 C C . PRO A 1 73 ? -15.531 9.080 -7.347 1.00 58.25 73 PRO A C 1
ATOM 536 O O . PRO A 1 73 ? -15.803 10.271 -7.465 1.00 58.25 73 PRO A O 1
ATOM 539 N N . GLY A 1 74 ? -16.413 8.230 -6.805 1.00 58.16 74 GLY A N 1
ATOM 540 C CA . GLY A 1 74 ? -17.820 8.535 -6.501 1.00 58.16 74 GLY A CA 1
ATOM 541 C C . GLY A 1 74 ? -18.139 8.982 -5.066 1.00 58.16 74 GLY A C 1
ATOM 542 O O . GLY A 1 74 ? -19.208 8.653 -4.561 1.00 58.16 74 GLY A O 1
ATOM 543 N N . GLY A 1 75 ? -17.229 9.683 -4.383 1.00 51.12 75 GLY A N 1
ATOM 544 C CA . GLY A 1 75 ? -17.457 10.218 -3.029 1.00 51.12 75 GLY A CA 1
ATOM 545 C C . GLY A 1 75 ? -17.945 11.674 -2.960 1.00 51.12 75 GLY A C 1
ATOM 546 O O . GLY A 1 75 ? -18.192 12.168 -1.861 1.00 51.12 75 GLY A O 1
ATOM 547 N N . ALA A 1 76 ? -18.068 12.372 -4.093 1.00 45.72 76 ALA A N 1
ATOM 548 C CA . ALA A 1 76 ? -18.602 13.732 -4.153 1.00 45.72 76 ALA A CA 1
ATOM 549 C C . ALA A 1 76 ? -20.097 13.696 -4.517 1.00 45.72 76 ALA A C 1
ATOM 551 O O . ALA A 1 76 ? -20.488 13.088 -5.511 1.00 45.72 76 ALA A O 1
ATOM 552 N N . ALA A 1 77 ? -20.918 14.308 -3.663 1.00 40.78 77 ALA A N 1
ATOM 553 C CA . ALA A 1 77 ? -22.369 14.420 -3.787 1.00 40.78 77 ALA A CA 1
ATOM 554 C C . ALA A 1 77 ? -22.817 15.077 -5.114 1.00 40.78 77 ALA A C 1
ATOM 556 O O . ALA A 1 77 ? -22.064 15.880 -5.668 1.00 40.78 77 ALA A O 1
ATOM 557 N N . PRO A 1 78 ? -24.041 14.788 -5.602 1.00 38.84 78 PRO A N 1
ATOM 558 C CA . PRO A 1 78 ? -24.607 15.477 -6.758 1.00 38.84 78 PRO A CA 1
ATOM 559 C C . PRO A 1 78 ? -24.941 16.936 -6.414 1.00 38.84 78 PRO A C 1
ATOM 561 O O . PRO A 1 78 ? -25.530 17.205 -5.364 1.00 38.84 78 PRO A O 1
ATOM 564 N N . ALA A 1 79 ? -24.597 17.848 -7.324 1.00 41.12 79 ALA A N 1
ATOM 565 C CA .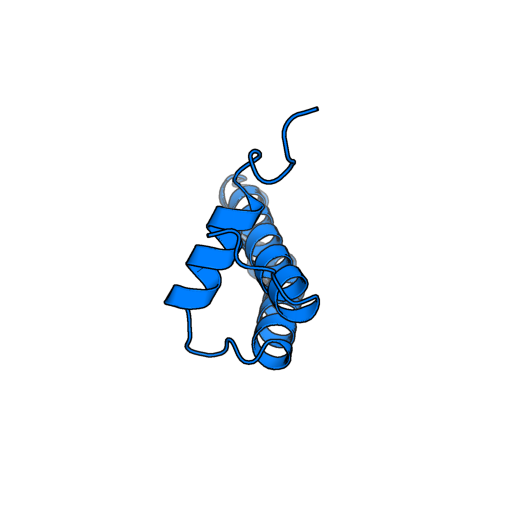 ALA A 1 79 ? -25.150 19.195 -7.428 1.00 41.12 79 ALA A CA 1
ATOM 566 C C . ALA A 1 79 ? -25.570 19.431 -8.882 1.00 41.12 79 ALA A C 1
ATOM 568 O O . ALA A 1 79 ? -24.796 19.016 -9.776 1.00 41.12 79 ALA A O 1
#

Foldseek 3Di:
DPPDDDPLLLQLLVLVVVLVVQLCVQCVDPVRVVVCCVSNVVSVVSNVVSCVVSVNVVPVVSSVVSNVSVPDPPPDDDD

Radius of gyration: 14.5 Å; chains: 1; bounding box: 43×26×30 Å

pLDDT: mean 90.02, std 16.19, range [38.84, 98.44]